Protein AF-D4Z8Y3-F1 (afdb_monomer_lite)

Organism: Sphingobium indicum (strain DSM 16413 / CCM 7287 / MTCC 6362 / UT26 / NBRC 101211 / UT26S) (NCBI:txid452662)

Foldseek 3Di:
DDDDPPDPDDDDDPPPPPDPPPPPPDPPDPPQWDWDWDDDVQKIKTATCGHPDPVRDHGDIDMDGRPDDPPPDPPPPDDD

Structure (mmCIF, N/CA/C/O backbone):
data_AF-D4Z8Y3-F1
#
_entry.id   AF-D4Z8Y3-F1
#
loop_
_atom_site.group_PDB
_atom_site.id
_atom_site.type_symbol
_atom_site.label_atom_id
_atom_site.label_alt_id
_atom_site.label_comp_id
_atom_site.label_asym_id
_atom_site.label_entity_id
_atom_site.label_seq_id
_atom_site.pdbx_PDB_ins_code
_atom_site.Cartn_x
_atom_site.Cartn_y
_atom_site.Cartn_z
_atom_site.occupancy
_atom_site.B_iso_or_equiv
_atom_site.auth_seq_id
_atom_site.auth_comp_id
_atom_site.auth_asym_id
_atom_site.auth_atom_id
_atom_site.pdbx_PDB_model_num
ATOM 1 N N . MET A 1 1 ? -33.447 71.960 -13.465 1.00 39.62 1 MET A N 1
ATOM 2 C CA . MET A 1 1 ? -33.582 70.975 -14.558 1.00 39.62 1 MET A CA 1
ATOM 3 C C . MET A 1 1 ? -32.497 69.933 -14.360 1.00 39.62 1 MET A C 1
ATOM 5 O O . MET A 1 1 ? -31.344 70.305 -14.210 1.00 39.62 1 MET A O 1
ATOM 9 N N . SER A 1 2 ? -32.915 68.679 -14.191 1.00 50.12 2 SER A N 1
ATOM 10 C CA . SER A 1 2 ? -32.090 67.523 -13.825 1.00 50.12 2 SER A CA 1
ATOM 11 C C . SER A 1 2 ? -31.381 66.948 -15.055 1.00 50.12 2 SER A C 1
ATOM 13 O O . SER A 1 2 ? -32.020 66.795 -16.093 1.00 50.12 2 SER A O 1
ATOM 15 N N . SER A 1 3 ? -30.106 66.585 -14.932 1.00 51.31 3 SER A N 1
ATOM 16 C CA . SER A 1 3 ? -29.437 65.662 -15.857 1.00 51.31 3 SER A CA 1
ATOM 17 C C . SER A 1 3 ? -28.479 64.776 -15.065 1.00 51.31 3 SER A C 1
ATOM 19 O O . SER A 1 3 ? -27.442 65.231 -14.585 1.00 51.31 3 SER A O 1
ATOM 21 N N . SER A 1 4 ? -28.886 63.523 -14.884 1.00 51.62 4 SER A N 1
ATOM 22 C CA . SER A 1 4 ? -28.139 62.460 -14.212 1.00 51.62 4 SER A CA 1
ATOM 23 C C . SER A 1 4 ? -27.040 61.941 -15.153 1.00 51.62 4 SER A C 1
ATOM 25 O O . SER A 1 4 ? -27.332 61.777 -16.342 1.00 51.62 4 SER A O 1
ATOM 27 N N . PRO A 1 5 ? -25.794 61.700 -14.702 1.00 53.72 5 PRO A N 1
ATOM 28 C CA . PRO A 1 5 ? -24.793 61.082 -15.560 1.00 53.72 5 PRO A CA 1
ATOM 29 C C . PRO A 1 5 ? -25.180 59.616 -15.763 1.00 53.72 5 PRO A C 1
ATOM 31 O O . PRO A 1 5 ? -25.198 58.837 -14.811 1.00 53.72 5 PRO A O 1
ATOM 34 N N . LEU A 1 6 ? -25.542 59.265 -17.001 1.00 55.84 6 LEU A N 1
ATOM 35 C CA . LEU A 1 6 ? -25.780 57.882 -17.387 1.00 55.84 6 LEU A CA 1
ATOM 36 C C . LEU A 1 6 ? -24.533 57.052 -17.082 1.00 55.84 6 LEU A C 1
ATOM 38 O O . LEU A 1 6 ? -23.444 57.305 -17.593 1.00 55.84 6 LEU A O 1
ATOM 42 N N . ASP A 1 7 ? -24.781 56.064 -16.241 1.00 57.31 7 ASP A N 1
ATOM 43 C CA . ASP A 1 7 ? -23.993 54.894 -15.912 1.00 57.31 7 ASP A CA 1
ATOM 44 C C . ASP A 1 7 ? -23.345 54.290 -17.174 1.00 57.31 7 ASP A C 1
ATOM 46 O O . ASP A 1 7 ? -23.969 53.558 -17.944 1.00 57.31 7 ASP A O 1
ATOM 50 N N . ALA A 1 8 ? -22.088 54.649 -17.438 1.00 62.47 8 ALA A N 1
ATOM 51 C CA . ALA A 1 8 ? -21.295 54.047 -18.501 1.00 62.47 8 ALA A CA 1
ATOM 52 C C . ALA A 1 8 ? -20.619 52.790 -17.945 1.00 62.47 8 ALA A C 1
ATOM 54 O O . ALA A 1 8 ? -19.425 52.788 -17.646 1.00 62.47 8 ALA A O 1
ATOM 55 N N . VAL A 1 9 ? -21.398 51.721 -17.772 1.00 61.72 9 VAL A N 1
ATOM 56 C CA . VAL A 1 9 ? -20.850 50.400 -17.450 1.00 61.72 9 VAL A CA 1
ATOM 57 C C . VAL A 1 9 ? -20.076 49.906 -18.680 1.00 61.72 9 VAL A C 1
ATOM 59 O O . VAL A 1 9 ? -20.678 49.749 -19.747 1.00 61.72 9 VAL A O 1
ATOM 62 N N . PRO A 1 10 ? -18.750 49.683 -18.593 1.00 63.19 10 PRO A N 1
ATOM 63 C CA . PRO A 1 10 ? -17.993 49.146 -19.716 1.00 63.19 10 PRO A CA 1
ATOM 64 C C . PRO A 1 10 ? -18.486 47.726 -20.045 1.00 63.19 10 PRO A C 1
ATOM 66 O O . PRO A 1 10 ? -18.846 46.977 -19.131 1.00 63.19 10 PRO A O 1
ATOM 69 N N . PRO A 1 11 ? -18.513 47.324 -21.329 1.00 60.53 11 PRO A N 1
ATOM 70 C CA . PRO A 1 11 ? -18.933 45.978 -21.705 1.00 60.53 11 PRO A CA 1
ATOM 71 C C . PRO A 1 11 ? -18.030 44.932 -21.027 1.00 60.53 11 PRO A C 1
ATOM 73 O O . PRO A 1 11 ? -16.824 45.168 -20.894 1.00 60.53 11 PRO A O 1
ATOM 76 N N . PRO A 1 12 ? -18.575 43.778 -20.595 1.00 63.12 12 PRO A N 1
ATOM 77 C CA . PRO A 1 12 ? -17.790 42.757 -19.917 1.00 63.12 12 PRO A CA 1
ATOM 78 C C . PRO A 1 12 ? -16.697 42.247 -20.858 1.00 63.12 12 PRO A C 1
ATOM 80 O O . PRO A 1 12 ? -16.969 41.696 -21.925 1.00 63.12 12 PRO A O 1
ATOM 83 N N . VAL A 1 13 ? -15.443 42.452 -20.462 1.00 63.91 13 VAL A N 1
ATOM 84 C CA . VAL A 1 13 ? -14.286 41.945 -21.194 1.00 63.91 13 VAL A CA 1
ATOM 85 C C . VAL A 1 13 ? -14.233 40.439 -20.953 1.00 63.91 13 VAL A C 1
ATOM 87 O O . VAL A 1 13 ? -13.997 39.992 -19.832 1.00 63.91 13 VAL A O 1
ATOM 90 N N . SER A 1 14 ? -14.493 39.644 -21.990 1.00 64.75 14 SER A N 1
ATOM 91 C CA . SER A 1 14 ? -14.273 38.200 -21.941 1.00 64.75 14 SER A CA 1
ATOM 92 C C . SER A 1 14 ? -12.770 37.956 -21.840 1.00 64.75 14 SER A C 1
ATOM 94 O O . SER A 1 14 ? -12.062 38.002 -22.846 1.00 64.75 14 SER A O 1
ATOM 96 N N . ALA A 1 15 ? -12.270 37.724 -20.627 1.00 62.06 15 ALA A N 1
ATOM 97 C CA . ALA A 1 15 ? -10.917 37.235 -20.425 1.00 62.06 15 ALA A CA 1
ATOM 98 C C . ALA A 1 15 ? -10.840 35.822 -21.016 1.00 62.06 15 ALA A C 1
ATOM 100 O O . ALA A 1 15 ? -11.319 34.858 -20.421 1.00 62.06 15 ALA A O 1
ATOM 101 N N . VAL A 1 16 ? -10.285 35.697 -22.223 1.00 62.75 16 VAL A N 1
ATOM 102 C CA . VAL A 1 16 ? -9.750 34.411 -22.667 1.00 62.75 16 VAL A CA 1
ATOM 103 C C . VAL A 1 16 ? -8.598 34.116 -21.723 1.00 62.75 16 VAL A C 1
ATOM 105 O O . VAL A 1 16 ? -7.567 34.787 -21.774 1.00 62.75 16 VAL A O 1
ATOM 108 N N . ASP A 1 17 ? -8.814 33.158 -20.828 1.00 63.31 17 ASP A N 1
ATOM 109 C CA . ASP A 1 17 ? -7.764 32.627 -19.972 1.00 63.31 17 ASP A CA 1
ATOM 110 C C . ASP A 1 17 ? -6.635 32.143 -20.898 1.00 63.31 17 ASP A C 1
ATOM 112 O O . ASP A 1 17 ? -6.894 31.316 -21.786 1.00 63.31 17 ASP A O 1
ATOM 116 N N . PRO A 1 18 ? -5.403 32.673 -20.794 1.00 60.69 18 PRO A N 1
ATOM 117 C CA . PRO A 1 18 ? -4.296 32.120 -21.548 1.00 60.69 18 PRO A CA 1
ATOM 118 C C . PRO A 1 18 ? -4.155 30.666 -21.110 1.00 60.69 18 PRO A C 1
ATOM 120 O O . PRO A 1 18 ? -3.897 30.383 -19.941 1.00 60.69 18 PRO A O 1
ATOM 123 N N . LEU A 1 19 ? -4.377 29.746 -22.056 1.00 64.25 19 LEU A N 1
ATOM 124 C CA . LEU A 1 19 ? -4.218 28.313 -21.840 1.00 64.25 19 LEU A CA 1
ATOM 125 C C . LEU A 1 19 ? -2.910 28.097 -21.061 1.00 64.25 19 LEU A C 1
ATOM 127 O O . LEU A 1 19 ? -1.869 28.585 -21.522 1.00 64.25 19 LEU A O 1
ATOM 131 N N . PRO A 1 20 ? -2.931 27.423 -19.894 1.00 65.19 20 PRO A N 1
ATOM 132 C CA . PRO A 1 20 ? -1.715 27.224 -19.127 1.00 65.19 20 PRO A CA 1
ATOM 133 C C . PRO A 1 20 ? -0.676 26.571 -20.043 1.00 65.19 20 PRO A C 1
ATOM 135 O O . PRO A 1 20 ? -1.037 25.692 -20.839 1.00 65.19 20 PRO A O 1
ATOM 138 N N . PRO A 1 21 ? 0.594 27.016 -19.995 1.00 63.16 21 PRO A N 1
ATOM 139 C CA . PRO A 1 21 ? 1.629 26.489 -20.867 1.00 63.16 21 PRO A CA 1
ATOM 140 C C . PRO A 1 21 ? 1.613 24.972 -20.743 1.00 63.16 21 PRO A C 1
ATOM 142 O O . PRO A 1 21 ? 1.663 24.437 -19.634 1.00 63.16 21 PRO A O 1
ATOM 145 N N . ARG A 1 22 ? 1.473 24.294 -21.888 1.00 61.00 22 ARG A N 1
ATOM 146 C CA . ARG A 1 22 ? 1.445 22.835 -21.980 1.00 61.00 22 ARG A CA 1
ATOM 147 C C . ARG A 1 22 ? 2.698 22.336 -21.271 1.00 61.00 22 ARG A C 1
ATOM 149 O O . ARG A 1 22 ? 3.797 22.486 -21.801 1.00 61.00 22 ARG A O 1
ATOM 156 N N . GLN A 1 23 ? 2.538 21.848 -20.042 1.00 62.66 23 GLN A N 1
ATOM 157 C CA . GLN A 1 23 ? 3.651 21.368 -19.241 1.00 62.66 23 GLN A CA 1
ATOM 158 C C . GLN A 1 23 ? 4.292 20.253 -20.058 1.00 62.66 23 GLN A C 1
ATOM 160 O O . GLN A 1 23 ? 3.657 19.228 -20.314 1.00 62.66 23 GLN A O 1
ATOM 165 N N . GLY A 1 24 ? 5.501 20.498 -20.566 1.00 62.50 24 GLY A N 1
ATOM 166 C CA . GLY A 1 24 ? 6.257 19.480 -21.276 1.00 62.50 24 GLY A CA 1
ATOM 167 C C . GLY A 1 24 ? 6.316 18.265 -20.366 1.00 62.50 24 GLY A C 1
ATOM 168 O O . GLY A 1 24 ? 6.760 18.386 -19.224 1.00 62.50 24 GLY A O 1
ATOM 169 N N . HIS A 1 25 ? 5.787 17.132 -20.831 1.00 61.47 25 HIS A N 1
ATOM 170 C CA . HIS A 1 25 ? 5.891 15.882 -20.096 1.00 61.47 25 HIS A CA 1
ATOM 171 C C . HIS A 1 25 ? 7.382 15.634 -19.867 1.00 61.47 25 HIS A C 1
ATOM 173 O O . HIS A 1 25 ? 8.112 15.2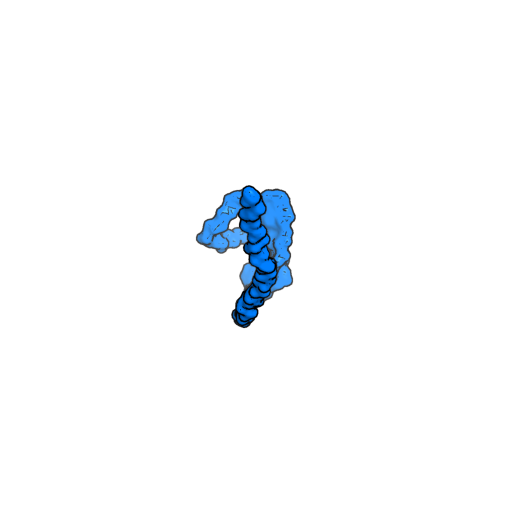99 -20.801 1.00 61.47 25 HIS A O 1
ATOM 179 N N . ALA A 1 26 ? 7.842 15.835 -18.631 1.00 64.62 26 ALA A N 1
ATOM 180 C CA . ALA A 1 26 ? 9.115 15.288 -18.204 1.00 64.62 26 ALA A CA 1
ATOM 181 C C . ALA A 1 26 ? 9.096 13.783 -18.529 1.00 64.62 26 ALA A C 1
ATOM 183 O O . ALA A 1 26 ? 8.014 13.179 -18.472 1.00 64.62 26 ALA A O 1
ATOM 184 N N . PRO A 1 27 ? 10.239 13.164 -18.884 1.00 64.94 27 PRO A N 1
ATOM 185 C CA . PRO A 1 27 ? 10.292 11.721 -19.064 1.00 64.94 27 PRO A CA 1
ATOM 186 C C . PRO A 1 27 ? 9.637 11.085 -17.844 1.00 64.94 27 PRO A C 1
ATOM 188 O O . PRO A 1 27 ? 1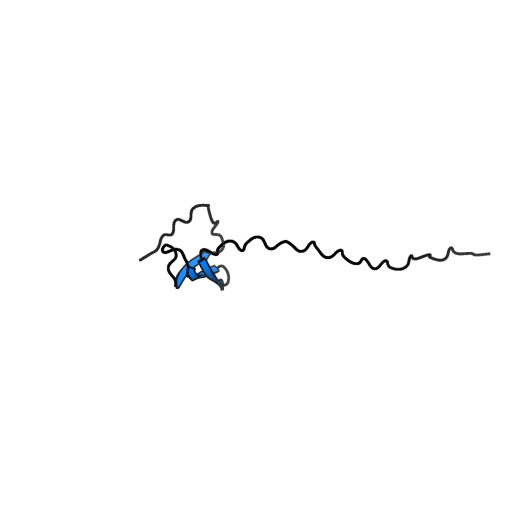0.014 11.421 -16.719 1.00 64.94 27 PRO A O 1
ATOM 191 N N . LEU A 1 28 ? 8.610 10.257 -18.064 1.00 63.50 28 LEU A N 1
ATOM 192 C CA . LEU A 1 28 ? 7.929 9.553 -16.982 1.00 63.50 28 LEU A CA 1
ATOM 193 C C . LEU A 1 28 ? 9.021 8.886 -16.151 1.00 63.50 28 LEU A C 1
ATOM 195 O O . LEU A 1 28 ? 9.732 8.014 -16.657 1.00 63.50 28 LEU A O 1
ATOM 199 N N . ALA A 1 29 ? 9.214 9.362 -14.918 1.00 67.69 29 ALA A N 1
ATOM 200 C CA . ALA A 1 29 ? 10.173 8.762 -14.010 1.00 67.69 29 ALA A CA 1
ATOM 201 C C . ALA A 1 29 ? 9.872 7.262 -13.987 1.00 67.69 29 ALA A C 1
ATOM 203 O O . ALA A 1 29 ? 8.710 6.877 -13.827 1.00 67.69 29 ALA A O 1
ATOM 204 N N . ARG A 1 30 ? 10.887 6.425 -14.237 1.00 67.19 30 ARG A N 1
ATOM 205 C CA . ARG A 1 30 ? 10.692 4.975 -14.300 1.00 67.19 30 ARG A CA 1
ATOM 206 C C . ARG A 1 30 ? 10.058 4.542 -12.981 1.00 67.19 30 ARG A C 1
ATOM 208 O O . ARG A 1 30 ? 10.658 4.703 -11.919 1.00 67.19 30 ARG A O 1
ATOM 215 N N . VAL A 1 31 ? 8.820 4.063 -13.054 1.00 71.31 31 VAL A N 1
ATOM 216 C CA . VAL A 1 31 ? 8.054 3.662 -11.876 1.00 71.31 31 VAL A CA 1
ATOM 217 C C . VAL A 1 31 ? 8.707 2.399 -11.325 1.00 71.31 31 VAL A C 1
ATOM 219 O O . VAL A 1 31 ? 8.642 1.350 -11.953 1.00 71.31 31 VAL A O 1
ATOM 222 N N . ALA A 1 32 ? 9.382 2.514 -10.180 1.00 78.31 32 ALA A N 1
ATOM 223 C CA . ALA A 1 32 ? 10.083 1.389 -9.559 1.00 78.31 32 ALA A CA 1
ATOM 224 C C . ALA A 1 32 ? 9.111 0.342 -8.982 1.00 78.31 32 ALA A C 1
ATOM 226 O O . ALA A 1 32 ? 9.406 -0.850 -8.993 1.00 78.31 32 ALA A O 1
ATOM 227 N N . ALA A 1 33 ? 7.943 0.788 -8.507 1.00 83.62 33 ALA A N 1
ATOM 228 C CA . ALA A 1 33 ? 6.877 -0.073 -8.013 1.00 83.62 33 ALA A CA 1
ATOM 229 C C . ALA A 1 33 ? 5.503 0.602 -8.145 1.00 83.62 33 ALA A C 1
ATOM 231 O O . ALA A 1 33 ? 5.378 1.825 -8.053 1.00 83.62 33 ALA A O 1
ATOM 232 N N . ALA A 1 34 ? 4.470 -0.214 -8.331 1.00 89.69 34 ALA A N 1
ATOM 233 C CA . ALA A 1 34 ? 3.063 0.150 -8.358 1.00 89.69 34 ALA A CA 1
ATOM 234 C C . ALA A 1 34 ? 2.329 -0.538 -7.199 1.00 89.69 34 ALA A C 1
ATOM 236 O O . ALA A 1 34 ? 2.537 -1.723 -6.922 1.00 89.69 34 ALA A O 1
ATOM 237 N N . ALA A 1 35 ? 1.434 0.195 -6.538 1.00 91.69 35 ALA A N 1
ATOM 238 C CA . ALA A 1 35 ? 0.673 -0.298 -5.396 1.00 91.69 35 ALA A CA 1
ATOM 239 C C . ALA A 1 35 ? -0.802 0.109 -5.482 1.00 91.69 35 ALA A C 1
ATOM 241 O O . ALA A 1 35 ? -1.124 1.216 -5.912 1.00 91.69 35 ALA A O 1
ATOM 242 N N . ALA A 1 36 ? -1.691 -0.770 -5.027 1.00 92.81 36 ALA A N 1
ATOM 243 C CA . ALA A 1 36 ? -3.092 -0.454 -4.792 1.00 92.81 36 ALA A CA 1
ATOM 244 C C . ALA A 1 36 ? -3.256 0.113 -3.376 1.00 92.81 36 ALA A C 1
ATOM 246 O O . ALA A 1 36 ? -2.906 -0.551 -2.398 1.00 92.81 36 ALA A O 1
ATOM 247 N N . LEU A 1 37 ? -3.792 1.330 -3.264 1.00 91.81 37 LEU A N 1
ATOM 248 C CA . LEU A 1 37 ? -4.121 1.968 -1.990 1.00 91.81 37 LEU A CA 1
ATOM 249 C C . LEU A 1 37 ? -5.594 1.724 -1.651 1.00 91.81 37 LEU A C 1
ATOM 251 O O . LEU A 1 37 ? -6.481 2.057 -2.430 1.00 91.81 37 LEU A O 1
ATOM 255 N N . THR A 1 38 ? -5.849 1.192 -0.459 1.00 91.31 38 THR A N 1
ATOM 256 C CA . THR A 1 38 ? -7.182 1.104 0.144 1.00 91.31 38 THR A CA 1
ATOM 257 C C . THR A 1 38 ? -7.218 1.947 1.411 1.00 91.31 38 THR A C 1
ATOM 259 O O . THR A 1 38 ? -6.440 1.725 2.340 1.00 91.31 38 THR A O 1
ATOM 262 N N . THR A 1 39 ? -8.123 2.920 1.462 1.00 89.44 39 THR A N 1
ATOM 263 C CA . THR A 1 39 ? -8.345 3.767 2.638 1.00 89.44 39 THR A CA 1
ATOM 264 C C . THR A 1 39 ? -9.553 3.279 3.423 1.00 89.44 39 THR A C 1
ATOM 266 O O . THR A 1 39 ? -10.623 3.067 2.859 1.00 89.44 39 THR A O 1
ATOM 269 N N . LEU A 1 40 ? -9.379 3.131 4.729 1.00 83.62 40 LEU A N 1
ATOM 270 C CA . LEU A 1 40 ? -10.412 2.794 5.705 1.00 83.62 40 LEU A CA 1
ATOM 271 C C . LEU A 1 40 ? -10.430 3.908 6.759 1.00 83.62 40 LEU A C 1
ATOM 273 O O . LEU A 1 40 ? -9.455 4.652 6.885 1.00 83.62 40 LEU A O 1
ATOM 277 N N . ASP A 1 41 ? -11.499 4.045 7.539 1.00 85.12 41 ASP A N 1
ATOM 278 C CA . ASP A 1 41 ? -11.518 5.095 8.561 1.00 85.12 41 ASP A CA 1
ATOM 279 C C . ASP A 1 41 ? -10.338 4.934 9.547 1.00 85.12 41 ASP A C 1
ATOM 281 O O . ASP A 1 41 ? -10.096 3.866 10.119 1.00 85.12 41 ASP A O 1
ATOM 285 N N . GLY A 1 42 ? -9.528 5.990 9.659 1.00 82.00 42 GLY A N 1
ATOM 286 C CA . GLY A 1 42 ? -8.303 6.026 10.460 1.00 82.00 42 GLY A CA 1
ATOM 287 C C . GLY A 1 42 ? -7.118 5.186 9.953 1.00 82.00 42 GLY A C 1
ATOM 288 O O . GLY A 1 42 ? -6.096 5.132 10.648 1.00 82.00 42 GLY A O 1
ATOM 289 N N . GLN A 1 43 ? -7.204 4.529 8.790 1.00 85.62 43 GLN A N 1
ATOM 290 C CA . GLN A 1 43 ? -6.168 3.610 8.298 1.00 85.62 43 GLN A CA 1
ATOM 291 C C . GLN A 1 43 ? -5.989 3.660 6.774 1.00 85.62 43 GLN A C 1
ATOM 293 O O . GLN A 1 43 ? -6.923 3.882 6.013 1.00 85.62 43 GLN A O 1
ATOM 298 N N . ALA A 1 44 ? -4.774 3.389 6.313 1.00 88.62 44 ALA A N 1
ATOM 299 C CA . ALA A 1 44 ? -4.462 3.210 4.901 1.00 88.62 44 ALA A CA 1
ATOM 300 C C . ALA A 1 44 ? -3.665 1.920 4.715 1.00 88.62 44 ALA A C 1
ATOM 302 O O . ALA A 1 44 ? -2.760 1.628 5.497 1.00 88.62 44 ALA A O 1
ATOM 303 N N . VAL A 1 45 ? -4.009 1.147 3.692 1.00 89.56 45 VAL A N 1
ATOM 304 C CA . VAL A 1 45 ? -3.347 -0.109 3.346 1.00 89.56 45 VAL A CA 1
ATOM 305 C C . VAL A 1 45 ? -2.856 -0.021 1.907 1.00 89.56 45 VAL A C 1
ATOM 307 O O . VAL A 1 45 ? -3.647 0.242 1.006 1.00 89.56 45 VAL A O 1
ATOM 310 N N . PHE A 1 46 ? -1.564 -0.244 1.688 1.00 90.00 46 PHE A N 1
ATOM 311 C CA . PHE A 1 46 ? -0.958 -0.348 0.365 1.00 90.00 46 PHE A CA 1
ATOM 312 C C . PHE A 1 46 ? -0.630 -1.806 0.084 1.00 90.00 46 PHE A C 1
ATOM 314 O O . PHE A 1 46 ? 0.003 -2.452 0.912 1.00 90.00 46 PHE A O 1
ATOM 321 N N . ARG A 1 47 ? -1.015 -2.310 -1.086 1.00 92.50 47 ARG A N 1
ATOM 322 C CA . ARG A 1 47 ? -0.598 -3.626 -1.577 1.00 92.50 47 ARG A CA 1
ATOM 323 C C . ARG A 1 47 ? 0.227 -3.463 -2.841 1.00 92.50 47 ARG A C 1
ATOM 325 O O . ARG A 1 47 ? -0.261 -2.852 -3.789 1.00 92.50 47 ARG A O 1
ATOM 332 N N . ILE A 1 48 ? 1.431 -4.023 -2.887 1.00 92.69 48 ILE A N 1
ATOM 333 C CA . ILE A 1 48 ? 2.265 -3.989 -4.095 1.00 92.69 48 ILE A CA 1
ATOM 334 C C . ILE A 1 48 ? 1.621 -4.862 -5.182 1.00 92.69 48 ILE A C 1
ATOM 336 O O . ILE A 1 48 ? 1.338 -6.038 -4.959 1.00 92.69 48 ILE A O 1
ATOM 340 N N . ILE A 1 49 ? 1.373 -4.276 -6.355 1.00 92.62 49 ILE A N 1
ATOM 341 C CA . ILE A 1 49 ? 0.762 -4.938 -7.526 1.00 92.62 49 ILE A CA 1
ATOM 342 C C . ILE A 1 49 ? 1.694 -4.976 -8.743 1.00 92.62 49 ILE A C 1
ATOM 344 O O . ILE A 1 49 ? 1.418 -5.691 -9.699 1.00 92.62 49 ILE A O 1
ATOM 348 N N . GLY A 1 50 ? 2.799 -4.233 -8.698 1.00 90.56 50 GLY A N 1
ATOM 349 C CA . GLY A 1 50 ? 3.874 -4.257 -9.685 1.00 90.56 50 GLY A CA 1
ATOM 350 C C . GLY A 1 50 ? 5.171 -3.818 -9.015 1.00 90.56 50 GLY A C 1
ATOM 351 O O . GLY A 1 50 ? 5.150 -2.872 -8.234 1.00 90.56 50 GLY A O 1
ATOM 352 N N . SER A 1 51 ? 6.290 -4.484 -9.278 1.00 88.94 51 SER A N 1
ATOM 353 C CA . SER A 1 51 ? 7.596 -4.053 -8.776 1.00 88.94 51 SER A CA 1
ATOM 354 C C . SER A 1 51 ? 8.702 -4.556 -9.687 1.00 88.94 51 SER A C 1
ATOM 356 O O . SER A 1 51 ? 8.705 -5.723 -10.071 1.00 88.94 51 SER A O 1
ATOM 358 N N . GLU A 1 52 ? 9.642 -3.671 -9.993 1.00 86.00 52 GLU A N 1
ATOM 359 C CA . GLU A 1 52 ? 10.908 -4.008 -10.649 1.00 86.00 52 GLU A CA 1
ATOM 360 C C . GLU A 1 52 ? 12.010 -4.301 -9.608 1.00 86.00 52 GLU A C 1
ATOM 362 O O . GLU A 1 52 ? 13.099 -4.750 -9.958 1.00 86.00 52 GLU A O 1
ATOM 367 N N . ASP A 1 53 ? 11.738 -4.029 -8.325 1.00 81.38 53 ASP A N 1
ATOM 368 C CA . ASP A 1 53 ? 12.653 -4.227 -7.202 1.00 81.38 53 ASP A CA 1
ATOM 369 C C . ASP A 1 53 ? 12.307 -5.520 -6.447 1.00 81.38 53 ASP A C 1
ATOM 371 O O . ASP A 1 53 ? 11.187 -5.691 -5.953 1.00 81.38 53 ASP A O 1
ATOM 375 N N . SER A 1 54 ? 13.290 -6.414 -6.309 1.00 81.88 54 SER A N 1
ATOM 376 C CA . SER A 1 54 ? 13.165 -7.674 -5.567 1.00 81.88 54 SER A CA 1
ATOM 377 C C . SER A 1 54 ? 12.955 -7.479 -4.063 1.00 81.88 54 SER A C 1
ATOM 379 O O . SER A 1 54 ? 12.524 -8.407 -3.382 1.00 81.88 54 SER A O 1
ATOM 381 N N . ARG A 1 55 ? 13.218 -6.277 -3.536 1.00 84.75 55 ARG A N 1
ATOM 382 C CA . ARG A 1 55 ? 12.948 -5.902 -2.139 1.00 84.75 55 ARG A CA 1
ATOM 383 C C . ARG A 1 55 ? 11.483 -5.569 -1.872 1.00 84.75 55 ARG A C 1
ATOM 385 O O . ARG A 1 55 ? 11.093 -5.488 -0.712 1.00 84.75 55 ARG A O 1
ATOM 392 N N . LEU A 1 56 ? 10.687 -5.351 -2.919 1.00 83.75 56 LEU A N 1
ATOM 393 C CA . LEU A 1 56 ? 9.257 -5.061 -2.832 1.00 83.75 56 LEU A CA 1
ATOM 394 C C . LEU A 1 56 ? 8.482 -6.198 -3.505 1.00 83.75 56 LEU A C 1
ATOM 396 O O . LEU A 1 56 ? 8.070 -6.063 -4.661 1.00 83.75 56 LEU A O 1
ATOM 400 N N . PRO A 1 57 ? 8.314 -7.341 -2.817 1.00 85.62 57 PRO A N 1
ATOM 401 C CA . PRO A 1 57 ? 7.653 -8.487 -3.408 1.00 85.62 57 PRO A CA 1
ATOM 402 C C . PRO A 1 57 ? 6.201 -8.160 -3.763 1.00 85.62 57 PRO A C 1
ATOM 404 O O . PRO A 1 57 ? 5.498 -7.417 -3.072 1.00 85.62 57 PRO A O 1
ATOM 407 N N . LEU A 1 58 ? 5.739 -8.730 -4.875 1.00 90.44 58 LEU A N 1
ATOM 408 C CA . LEU A 1 58 ? 4.343 -8.615 -5.279 1.00 90.44 58 LEU A CA 1
AT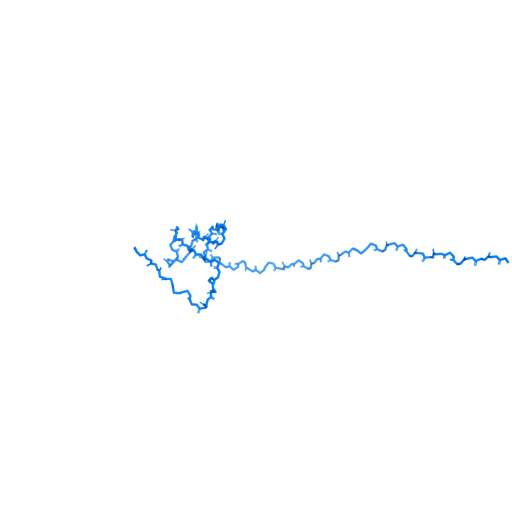OM 409 C C . LEU A 1 58 ? 3.444 -9.197 -4.190 1.00 90.44 58 LEU A 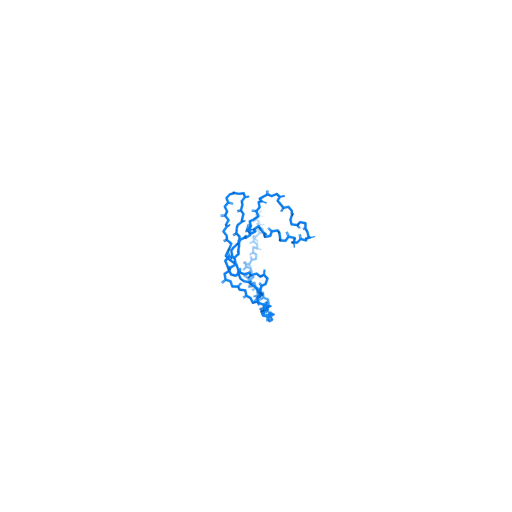C 1
ATOM 411 O O . LEU A 1 58 ? 3.674 -10.294 -3.690 1.00 90.44 58 LEU A O 1
ATOM 415 N N . GLY A 1 59 ? 2.386 -8.467 -3.858 1.00 89.38 59 GLY A N 1
ATOM 416 C CA . GLY A 1 59 ? 1.460 -8.846 -2.802 1.00 89.38 59 GLY A CA 1
ATOM 417 C C . GLY A 1 59 ? 1.848 -8.371 -1.405 1.00 89.38 59 GLY A C 1
ATOM 418 O O . GLY A 1 59 ? 0.993 -8.486 -0.532 1.00 89.38 59 GLY A O 1
ATOM 419 N N . GLU A 1 60 ? 3.036 -7.789 -1.205 1.00 90.44 60 GLU A N 1
ATOM 420 C CA . GLU A 1 60 ? 3.439 -7.194 0.077 1.00 90.44 60 GLU A CA 1
ATOM 421 C C . GLU A 1 60 ? 2.442 -6.117 0.519 1.00 90.44 60 GLU A C 1
ATOM 423 O O . GLU A 1 60 ? 1.974 -5.317 -0.304 1.00 90.44 60 GLU A O 1
ATOM 428 N N . ILE A 1 61 ? 2.109 -6.100 1.814 1.00 90.25 61 ILE A N 1
ATOM 429 C CA . ILE A 1 61 ? 1.083 -5.221 2.382 1.00 90.25 61 ILE A CA 1
ATOM 430 C C . ILE A 1 61 ? 1.686 -4.286 3.430 1.00 90.25 61 ILE A C 1
ATOM 432 O O . ILE A 1 61 ? 2.181 -4.717 4.466 1.00 90.25 61 ILE A O 1
ATOM 436 N N . PHE A 1 62 ? 1.523 -2.983 3.217 1.00 86.56 62 PHE A N 1
ATOM 437 C CA . PHE A 1 62 ? 1.925 -1.933 4.148 1.00 86.56 62 PHE A CA 1
ATOM 438 C C . PHE A 1 62 ? 0.705 -1.268 4.757 1.00 86.56 62 PHE A C 1
ATOM 440 O O . PHE A 1 62 ? -0.230 -0.904 4.049 1.00 86.56 62 PHE A O 1
ATOM 447 N N . ARG A 1 63 ? 0.720 -1.046 6.070 1.00 87.88 63 ARG A N 1
ATOM 448 C CA . ARG A 1 63 ? -0.407 -0.445 6.784 1.00 87.88 63 ARG A CA 1
ATOM 449 C C . ARG A 1 63 ? 0.032 0.794 7.543 1.00 87.88 63 ARG A C 1
ATOM 451 O O . ARG A 1 63 ? 0.845 0.717 8.457 1.00 87.88 63 ARG A O 1
ATOM 458 N N . LEU A 1 64 ? -0.563 1.926 7.195 1.00 82.38 64 LEU A N 1
ATOM 459 C CA . LEU A 1 64 ? -0.399 3.188 7.899 1.00 82.38 64 LEU A CA 1
ATOM 460 C C . LEU A 1 64 ? -1.617 3.424 8.787 1.00 82.38 64 LEU A C 1
ATOM 462 O O . LEU A 1 64 ? -2.764 3.266 8.365 1.00 82.38 64 LEU A O 1
ATOM 466 N N . ARG A 1 65 ? -1.364 3.816 10.033 1.00 81.06 65 ARG A N 1
ATOM 467 C CA . ARG A 1 65 ? -2.407 4.220 10.977 1.00 81.06 65 ARG A CA 1
ATOM 468 C C . ARG A 1 65 ? -2.373 5.734 11.122 1.00 81.06 65 ARG A C 1
ATOM 470 O O . ARG A 1 65 ? -1.307 6.343 11.131 1.00 81.06 65 ARG A O 1
ATOM 477 N N . ARG A 1 66 ? -3.535 6.362 11.262 1.00 68.69 66 ARG A N 1
ATOM 478 C CA . ARG A 1 66 ? -3.625 7.799 11.536 1.00 68.69 66 ARG A CA 1
ATOM 479 C C . ARG A 1 66 ? -2.774 8.152 12.765 1.00 68.69 66 ARG A C 1
ATOM 481 O O . ARG A 1 66 ? -2.892 7.513 13.804 1.00 68.69 66 ARG A O 1
ATOM 488 N N . GLY A 1 67 ? -1.905 9.156 12.630 1.00 71.38 67 GLY A N 1
ATOM 489 C CA . GLY A 1 67 ? -0.974 9.579 13.684 1.00 71.38 67 GLY A CA 1
ATOM 490 C C . GLY A 1 67 ? 0.438 8.993 13.579 1.00 71.38 67 GLY A C 1
ATOM 491 O O . GLY A 1 67 ? 1.332 9.477 14.272 1.00 71.38 67 GLY A O 1
ATOM 492 N N . THR A 1 68 ? 0.696 8.034 12.680 1.00 66.94 68 THR A N 1
ATOM 493 C CA . THR A 1 68 ? 2.075 7.639 12.365 1.00 66.94 68 THR A CA 1
ATOM 494 C C . THR A 1 68 ? 2.729 8.752 11.554 1.00 66.94 68 THR A C 1
ATOM 496 O O . THR A 1 68 ? 2.479 8.887 10.354 1.00 66.94 68 THR A O 1
ATOM 499 N N . ARG A 1 69 ? 3.565 9.580 12.192 1.00 63.00 69 ARG A N 1
ATOM 500 C CA . ARG A 1 69 ? 4.514 10.406 11.441 1.00 63.00 69 ARG A CA 1
ATOM 501 C C . ARG A 1 69 ? 5.466 9.441 10.748 1.00 63.00 69 ARG A C 1
ATOM 503 O O . ARG A 1 69 ? 6.117 8.650 11.423 1.00 63.00 69 ARG A O 1
ATOM 510 N N . ALA A 1 70 ? 5.548 9.510 9.422 1.00 60.75 70 ALA A N 1
ATOM 511 C CA . ALA A 1 70 ? 6.632 8.895 8.670 1.00 60.75 70 ALA A CA 1
ATOM 512 C C . ALA A 1 70 ? 7.930 9.626 9.051 1.00 60.75 70 ALA A C 1
ATOM 514 O O . ALA A 1 70 ? 8.394 10.524 8.352 1.00 60.75 70 ALA A O 1
ATOM 515 N N . HIS A 1 71 ? 8.468 9.316 10.233 1.00 47.50 71 HIS A N 1
ATOM 516 C CA . HIS A 1 71 ? 9.818 9.698 10.590 1.00 47.50 71 HIS A CA 1
ATOM 517 C C . HIS A 1 71 ? 10.709 8.949 9.613 1.00 47.50 71 HIS A C 1
ATOM 519 O O . HIS A 1 71 ? 10.742 7.725 9.597 1.00 47.50 71 HIS A O 1
ATOM 525 N N . ARG A 1 72 ? 11.321 9.731 8.729 1.00 49.09 72 ARG A N 1
ATOM 526 C CA . ARG A 1 72 ? 12.379 9.388 7.787 1.00 49.09 72 ARG A CA 1
ATOM 527 C C . ARG A 1 72 ? 13.245 8.233 8.305 1.00 49.09 72 ARG A C 1
ATOM 529 O O . ARG A 1 72 ? 14.196 8.489 9.028 1.00 49.09 72 ARG A O 1
ATOM 536 N N . LEU A 1 73 ? 12.855 7.008 7.956 1.00 48.09 73 LEU A N 1
ATOM 537 C CA . LEU A 1 73 ? 13.592 5.740 7.914 1.00 48.09 73 LEU A CA 1
ATOM 538 C C . LEU A 1 73 ? 12.533 4.635 7.898 1.00 48.09 73 LEU A C 1
ATOM 540 O O . LEU A 1 73 ? 12.008 4.226 8.931 1.00 48.09 73 LEU A O 1
ATOM 544 N N . PHE A 1 74 ? 12.191 4.174 6.695 1.00 46.72 74 PHE A N 1
ATOM 545 C CA . PHE A 1 74 ? 11.501 2.905 6.522 1.00 46.72 74 PHE A CA 1
ATOM 546 C C . PHE A 1 74 ? 12.425 1.801 7.048 1.00 46.72 74 PHE A C 1
ATOM 548 O O . PHE A 1 74 ? 13.253 1.279 6.309 1.00 46.72 74 PHE A O 1
ATOM 555 N N . PHE A 1 75 ? 12.325 1.473 8.333 1.00 46.56 75 PHE A N 1
ATOM 556 C CA . PHE A 1 75 ? 12.749 0.170 8.818 1.00 46.56 75 PHE A CA 1
ATOM 557 C C . PHE A 1 75 ? 11.541 -0.741 8.621 1.00 46.56 75 PHE A C 1
ATOM 559 O O . PHE A 1 75 ? 10.603 -0.740 9.417 1.00 46.56 75 PHE A O 1
ATOM 566 N N . LEU A 1 76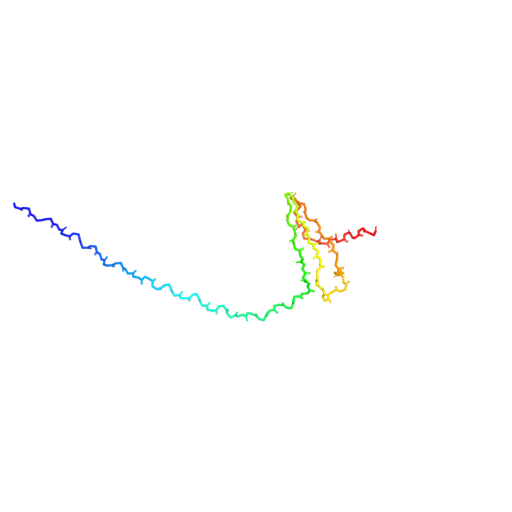 ? 11.509 -1.407 7.464 1.00 49.53 76 LEU A N 1
ATOM 567 C CA . LEU A 1 76 ? 10.540 -2.458 7.189 1.00 49.53 76 LEU A CA 1
ATOM 568 C C . LEU A 1 76 ? 10.830 -3.603 8.159 1.00 49.53 76 LEU A C 1
ATOM 570 O O . LEU A 1 76 ? 11.725 -4.409 7.920 1.00 49.53 76 LEU A O 1
ATOM 574 N N . GLU A 1 77 ? 10.094 -3.674 9.261 1.00 42.91 77 GLU A N 1
ATOM 575 C CA . GLU A 1 77 ? 10.017 -4.913 10.021 1.00 42.91 77 GLU A CA 1
ATOM 576 C C . GLU A 1 77 ? 8.993 -5.813 9.315 1.00 42.91 77 GLU A C 1
ATOM 578 O O . GLU A 1 77 ? 7.788 -5.740 9.559 1.00 42.91 77 GLU A O 1
ATOM 583 N N . ALA A 1 78 ? 9.478 -6.607 8.359 1.00 42.94 78 ALA A N 1
ATOM 584 C CA . ALA A 1 78 ? 8.717 -7.709 7.791 1.00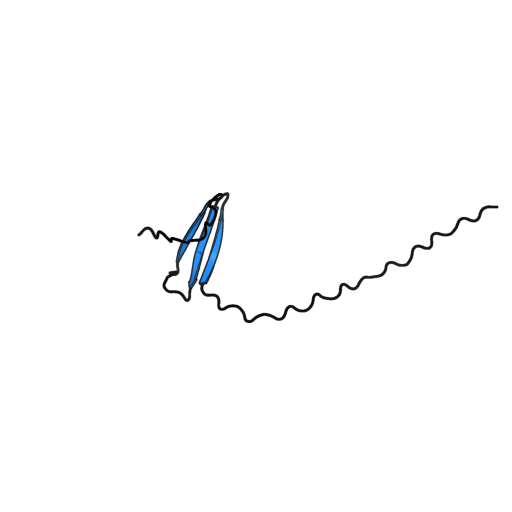 42.94 78 ALA A CA 1
ATOM 585 C C . ALA A 1 78 ? 8.591 -8.784 8.877 1.00 42.94 78 ALA A C 1
ATOM 587 O O . ALA A 1 78 ? 9.581 -9.408 9.261 1.00 42.94 78 ALA A O 1
ATOM 588 N N . ARG A 1 79 ? 7.383 -8.976 9.414 1.00 47.47 79 ARG A N 1
ATOM 589 C CA . ARG A 1 79 ? 7.102 -10.145 10.249 1.00 47.47 79 ARG A CA 1
ATOM 590 C C . ARG A 1 79 ? 6.868 -11.338 9.332 1.00 47.47 79 ARG A C 1
ATOM 592 O O . ARG A 1 79 ? 5.865 -11.369 8.623 1.00 47.47 79 ARG A O 1
ATOM 599 N N . THR A 1 80 ? 7.831 -12.255 9.351 1.00 50.81 80 THR A N 1
ATOM 600 C CA . THR A 1 80 ? 7.719 -13.641 8.873 1.00 50.81 80 THR A CA 1
ATOM 601 C C . THR A 1 80 ? 6.573 -14.384 9.538 1.00 50.81 80 THR A C 1
ATOM 603 O O . THR A 1 80 ? 6.371 -14.143 10.754 1.00 50.81 80 THR A O 1
#

pLDDT: mean 70.78, std 15.8, range [39.62, 92.81]

Sequence (80 aa):
MSSSPLDAVPPPVSAVDPLPPRQGHAPLARVAAAAALTTLDGQAVFRIIGSEDSRLPLGEIFRLRRGTRAHRLFFLEART

Secondary structure (DSSP, 8-state):
--------PPPP-------------------SEEEEEEEETTEEEEEEEEES-TTS-TT-EEEEETT----S--------

Radius of gyration: 27.65 Å; chains: 1; bounding box: 47×85×36 Å